Protein AF-T1HLX6-F1 (afdb_monomer)

Foldseek 3Di:
DLVLLCVLLVHDSVVDDDDDDDCVQPNPDDDPDPVCNCVVVSVFSNVQSVVLCVQLVVVCVVVDDPDDPVNSVVVCVVVVHDNDGGGD

Radius of gyration: 14.62 Å; Cα contacts (8 Å, |Δi|>4): 63; chains: 1; bounding box: 39×23×39 Å

pLDDT: mean 96.3, std 2.86, range [75.69, 98.62]

Solvent-accessible surface area (backbone atoms only — not comparable to full-atom values): 5538 Å² total; per-residue (Å²): 91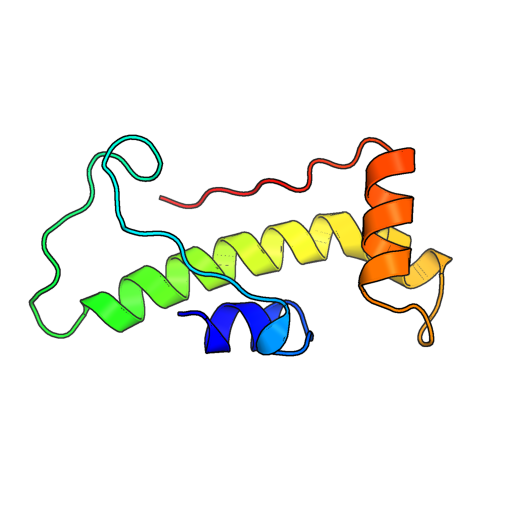,65,67,50,42,19,60,68,63,70,48,64,58,89,80,58,82,85,75,84,91,48,63,88,85,52,62,92,67,77,82,86,50,93,91,42,46,66,59,56,52,32,49,35,43,44,54,25,32,52,54,49,46,62,72,44,45,66,52,46,64,73,66,35,94,83,54,50,73,67,56,48,50,55,51,34,57,76,67,70,51,79,88,75,68,84,62,134

Mean predicted aligned error: 2.63 Å

Structure (mmCIF, N/CA/C/O backbone):
data_AF-T1HLX6-F1
#
_entry.id   AF-T1HLX6-F1
#
loop_
_atom_site.group_PDB
_atom_site.id
_atom_site.type_symbol
_atom_site.label_atom_id
_atom_site.label_alt_id
_atom_site.label_comp_id
_atom_site.label_asym_id
_atom_site.label_entity_id
_atom_site.label_seq_id
_atom_site.pdbx_PDB_ins_code
_atom_site.Cartn_x
_atom_site.Cartn_y
_atom_site.Cartn_z
_atom_site.occupancy
_atom_site.B_iso_or_equiv
_atom_site.auth_seq_id
_atom_site.auth_comp_id
_atom_site.auth_asym_id
_atom_site.auth_atom_id
_atom_site.pdbx_PDB_model_num
ATOM 1 N N . VAL A 1 1 ? 8.997 -3.850 -2.533 1.00 95.44 1 VAL A N 1
ATOM 2 C CA . VAL A 1 1 ? 7.765 -3.062 -2.799 1.00 95.44 1 VAL A CA 1
ATOM 3 C C . VAL A 1 1 ? 6.687 -3.252 -1.731 1.00 95.44 1 VAL A C 1
ATOM 5 O O . VAL A 1 1 ? 6.386 -2.279 -1.056 1.00 95.44 1 VAL A O 1
ATOM 8 N N . ALA A 1 2 ? 6.141 -4.458 -1.508 1.00 98.25 2 ALA A N 1
ATOM 9 C CA . ALA A 1 2 ? 5.067 -4.670 -0.518 1.00 98.25 2 ALA A CA 1
ATOM 10 C C . ALA A 1 2 ? 5.425 -4.194 0.907 1.00 98.25 2 ALA A C 1
ATOM 12 O O . ALA A 1 2 ? 4.643 -3.494 1.541 1.00 98.25 2 ALA A O 1
ATOM 13 N N . GLN A 1 3 ? 6.651 -4.477 1.363 1.00 98.38 3 GLN A N 1
ATOM 14 C CA . GLN A 1 3 ? 7.170 -3.995 2.652 1.00 98.38 3 GLN A CA 1
ATOM 15 C C . GLN A 1 3 ? 7.194 -2.462 2.755 1.00 98.38 3 GLN A C 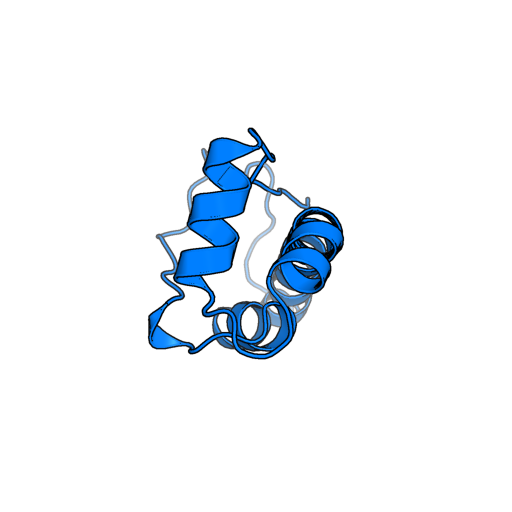1
ATOM 17 O O . GLN A 1 3 ? 6.891 -1.915 3.808 1.00 98.38 3 GLN A O 1
ATOM 22 N N . VAL A 1 4 ? 7.512 -1.761 1.660 1.00 98.50 4 VAL A N 1
ATOM 23 C CA . VAL A 1 4 ? 7.510 -0.290 1.624 1.00 98.50 4 VAL A CA 1
ATOM 24 C C . VAL A 1 4 ? 6.084 0.238 1.732 1.00 98.50 4 VAL A C 1
ATOM 26 O O . VAL A 1 4 ? 5.838 1.137 2.527 1.00 98.50 4 VAL A O 1
ATOM 29 N N . ALA A 1 5 ? 5.131 -0.354 1.005 1.00 98.50 5 ALA A N 1
ATOM 30 C CA . ALA A 1 5 ? 3.721 0.019 1.118 1.00 98.50 5 ALA A CA 1
ATOM 31 C C . ALA A 1 5 ? 3.201 -0.155 2.555 1.00 98.50 5 ALA A C 1
ATOM 33 O O . ALA A 1 5 ? 2.674 0.794 3.134 1.00 98.50 5 ALA A O 1
ATOM 34 N N . ALA A 1 6 ? 3.422 -1.332 3.150 1.00 98.56 6 ALA A N 1
ATOM 35 C CA . ALA A 1 6 ? 3.027 -1.640 4.525 1.00 98.56 6 ALA A CA 1
ATOM 36 C C . ALA A 1 6 ? 3.644 -0.658 5.535 1.00 98.56 6 ALA A C 1
ATOM 38 O O . ALA A 1 6 ? 2.941 -0.099 6.378 1.00 98.56 6 ALA A O 1
ATOM 39 N N . HIS A 1 7 ? 4.944 -0.373 5.399 1.00 98.44 7 HIS A N 1
ATOM 40 C CA . HIS A 1 7 ? 5.658 0.556 6.271 1.00 98.44 7 HIS A CA 1
ATOM 41 C C . HIS A 1 7 ? 5.107 1.987 6.188 1.00 98.44 7 HIS A C 1
ATOM 43 O O . HIS A 1 7 ? 4.822 2.597 7.219 1.00 98.44 7 HIS A O 1
ATOM 49 N N . ILE A 1 8 ? 4.926 2.521 4.975 1.00 98.38 8 ILE A N 1
ATOM 50 C CA . ILE A 1 8 ? 4.455 3.899 4.785 1.00 98.38 8 ILE A CA 1
ATOM 51 C C . ILE A 1 8 ? 2.995 4.042 5.227 1.00 98.38 8 ILE A C 1
ATOM 53 O O . ILE A 1 8 ? 2.656 5.008 5.912 1.00 98.38 8 ILE A O 1
ATOM 57 N N . LEU A 1 9 ? 2.127 3.085 4.891 1.00 97.56 9 LEU A N 1
ATOM 58 C CA . LEU A 1 9 ? 0.718 3.099 5.309 1.00 97.56 9 LEU A CA 1
ATOM 59 C C . LEU A 1 9 ? 0.524 2.777 6.801 1.00 97.56 9 LEU A C 1
ATOM 61 O O . LEU A 1 9 ? -0.526 3.114 7.351 1.00 97.56 9 LEU A O 1
ATOM 65 N N . LYS A 1 10 ? 1.548 2.211 7.458 1.00 96.00 10 LYS A N 1
ATOM 66 C CA . LYS A 1 10 ? 1.536 1.727 8.848 1.00 96.00 10 LYS A CA 1
ATOM 67 C C . LYS A 1 10 ? 0.482 0.643 9.077 1.00 96.00 10 LYS A C 1
ATOM 69 O O . LYS A 1 10 ? -0.329 0.744 9.996 1.00 96.00 10 LYS A O 1
ATOM 74 N N . ILE A 1 11 ? 0.496 -0.370 8.217 1.00 97.00 11 ILE A N 1
ATOM 75 C CA . ILE A 1 11 ? -0.408 -1.523 8.283 1.00 97.00 11 ILE A CA 1
ATOM 76 C C . ILE A 1 11 ? 0.365 -2.831 8.173 1.00 97.00 11 ILE A C 1
ATOM 78 O O . ILE A 1 11 ? 1.511 -2.846 7.719 1.00 97.00 11 ILE A O 1
ATOM 82 N N . ASP A 1 12 ? -0.283 -3.927 8.553 1.00 97.81 12 ASP A N 1
ATOM 83 C CA . ASP A 1 12 ? 0.300 -5.257 8.444 1.00 97.81 12 ASP A CA 1
ATOM 84 C C . ASP A 1 12 ? 0.517 -5.654 6.982 1.00 97.81 12 ASP A C 1
ATOM 86 O O . ASP A 1 12 ? -0.299 -5.372 6.100 1.00 97.81 12 ASP A O 1
ATOM 90 N N . LEU A 1 13 ? 1.631 -6.344 6.727 1.00 98.06 13 LEU A N 1
ATOM 91 C CA . LEU A 1 13 ? 2.012 -6.784 5.384 1.00 98.06 13 LEU A CA 1
ATOM 92 C C . LEU A 1 13 ? 0.955 -7.702 4.751 1.00 98.06 13 LEU A C 1
ATOM 94 O O . LEU A 1 13 ? 0.792 -7.681 3.535 1.00 98.06 13 LEU A O 1
ATOM 98 N N . GLU A 1 14 ? 0.217 -8.461 5.564 1.00 98.00 14 GLU A N 1
ATOM 99 C CA . GLU A 1 14 ? -0.852 -9.368 5.119 1.00 98.00 14 GLU A CA 1
ATOM 100 C C . GLU A 1 14 ? -2.013 -8.642 4.422 1.00 98.00 14 GLU A C 1
ATOM 102 O O . GLU A 1 14 ? -2.723 -9.240 3.616 1.00 98.00 14 GLU A O 1
ATOM 107 N N . LEU A 1 15 ? -2.181 -7.338 4.674 1.00 97.38 15 LEU A N 1
ATOM 108 C CA . LEU A 1 15 ? -3.187 -6.506 4.008 1.00 97.38 15 LEU A CA 1
ATOM 109 C C . LEU A 1 15 ? -2.728 -6.003 2.628 1.00 97.38 15 LEU A C 1
ATOM 111 O O . LEU A 1 15 ? -3.513 -5.379 1.910 1.00 97.38 15 LEU A O 1
ATOM 115 N N . ILE A 1 16 ? -1.473 -6.254 2.238 1.00 98.19 16 ILE A N 1
ATOM 116 C CA . ILE A 1 16 ? -0.915 -5.847 0.947 1.00 98.19 16 ILE A CA 1
ATOM 117 C C . ILE A 1 16 ? -0.897 -7.035 -0.016 1.00 98.19 16 ILE A C 1
ATOM 119 O O . ILE A 1 16 ? -0.232 -8.041 0.212 1.00 98.19 16 ILE A O 1
ATOM 123 N N . SER A 1 17 ? -1.546 -6.867 -1.167 1.00 97.94 17 SER A N 1
ATOM 124 C CA . SER A 1 17 ? -1.470 -7.810 -2.285 1.00 97.94 17 SER A CA 1
ATOM 125 C C . SER A 1 17 ? -0.877 -7.128 -3.516 1.00 97.94 17 SER A C 1
ATOM 127 O O . SER A 1 17 ? -1.297 -6.033 -3.893 1.00 97.94 17 SER A O 1
ATOM 129 N N . ILE A 1 18 ? 0.102 -7.777 -4.150 1.00 96.75 18 ILE A N 1
ATOM 130 C CA . ILE A 1 18 ? 0.728 -7.305 -5.388 1.00 96.75 18 ILE A CA 1
ATOM 131 C C . ILE A 1 18 ? 0.220 -8.158 -6.545 1.00 96.75 18 ILE A C 1
ATOM 133 O O . ILE A 1 18 ? 0.396 -9.375 -6.559 1.00 96.75 18 ILE A O 1
ATOM 137 N N . LYS A 1 19 ? -0.409 -7.509 -7.526 1.00 95.81 19 LYS A N 1
ATOM 138 C CA . LYS A 1 19 ? -0.854 -8.155 -8.764 1.00 95.81 19 LYS A CA 1
ATOM 139 C C . LYS A 1 19 ? 0.289 -8.222 -9.788 1.00 95.81 19 LYS A C 1
ATOM 141 O O . LYS A 1 19 ? 1.223 -7.424 -9.696 1.00 95.81 19 LYS A O 1
ATOM 146 N N . PRO A 1 20 ? 0.213 -9.130 -10.779 1.00 95.25 20 PRO A N 1
ATOM 147 C CA . PRO A 1 20 ? 1.176 -9.173 -11.875 1.00 95.25 20 PRO A CA 1
ATOM 148 C C . PRO A 1 20 ? 1.288 -7.835 -12.615 1.00 95.25 20 PRO A C 1
ATOM 150 O O . PRO A 1 20 ? 0.299 -7.120 -12.796 1.00 95.25 20 PRO A O 1
ATOM 153 N N . THR A 1 21 ? 2.494 -7.515 -13.078 1.00 93.75 21 THR A N 1
ATOM 154 C 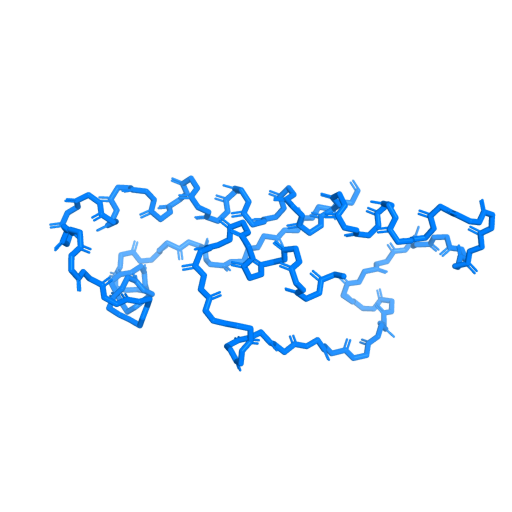CA . THR A 1 21 ? 2.763 -6.311 -13.870 1.00 93.75 21 THR A CA 1
ATOM 155 C C . THR A 1 21 ? 2.101 -6.414 -15.241 1.00 93.75 21 THR A C 1
ATOM 157 O O . THR A 1 21 ? 2.305 -7.389 -15.962 1.00 93.75 21 THR A O 1
ATOM 160 N N . THR A 1 22 ? 1.330 -5.394 -15.622 1.00 95.38 22 THR A N 1
ATOM 161 C CA . THR A 1 22 ? 0.718 -5.290 -16.954 1.00 95.38 22 THR A CA 1
ATOM 162 C C . THR A 1 22 ? 0.801 -3.855 -17.466 1.00 95.38 22 THR A C 1
ATOM 164 O O . THR A 1 22 ? 0.777 -2.903 -16.684 1.00 95.38 22 THR A O 1
ATOM 167 N N . THR A 1 23 ? 0.858 -3.687 -18.787 1.00 95.44 23 THR A N 1
ATOM 168 C CA . THR A 1 23 ? 0.880 -2.364 -19.434 1.00 95.44 23 THR A CA 1
ATOM 169 C C . THR A 1 23 ? -0.433 -1.598 -19.273 1.00 95.44 23 THR A C 1
ATOM 171 O O . THR A 1 23 ? -0.442 -0.383 -19.424 1.00 95.44 23 THR A O 1
ATOM 174 N N . LEU A 1 24 ? -1.525 -2.286 -18.917 1.00 95.38 24 LEU A N 1
ATOM 175 C CA . LEU A 1 24 ? -2.825 -1.671 -18.655 1.00 95.38 24 LEU A CA 1
ATOM 176 C C . LEU A 1 24 ? -2.812 -0.792 -17.395 1.00 95.38 24 LEU A C 1
ATOM 178 O O . LEU A 1 24 ? -3.429 0.266 -17.387 1.00 95.38 24 LEU A O 1
ATOM 182 N N . ILE A 1 25 ? -2.126 -1.234 -16.334 1.00 91.88 25 ILE A N 1
ATOM 183 C CA . ILE A 1 25 ? -2.093 -0.521 -15.043 1.00 91.88 25 ILE A CA 1
ATOM 184 C C . ILE A 1 25 ? -0.877 0.397 -14.892 1.00 91.88 25 ILE A C 1
ATOM 186 O O . ILE A 1 25 ? -0.907 1.318 -14.082 1.00 91.88 25 ILE A O 1
ATOM 190 N N . ALA A 1 26 ? 0.199 0.127 -15.635 1.00 92.12 26 ALA A N 1
ATOM 191 C CA . ALA A 1 26 ? 1.453 0.866 -15.559 1.00 92.12 26 ALA A CA 1
ATOM 192 C C . ALA A 1 26 ? 2.104 0.942 -16.956 1.00 92.12 26 ALA A C 1
ATOM 194 O O . ALA A 1 26 ? 3.004 0.148 -17.266 1.00 92.12 26 ALA A O 1
ATOM 195 N N . PRO A 1 27 ? 1.609 1.835 -17.835 1.00 94.12 27 PRO A N 1
ATOM 196 C CA . PRO A 1 27 ? 2.136 1.995 -19.186 1.00 94.12 27 PRO A CA 1
ATOM 197 C C . PRO A 1 27 ? 3.536 2.626 -19.172 1.00 94.12 27 PRO A C 1
ATOM 199 O O . PRO A 1 27 ? 3.941 3.242 -18.192 1.00 94.12 27 PRO A O 1
ATOM 202 N N . ASN A 1 28 ? 4.261 2.497 -20.287 1.00 94.56 28 ASN A N 1
ATOM 203 C CA . ASN A 1 28 ? 5.544 3.170 -20.544 1.00 94.56 28 ASN A CA 1
ATOM 204 C C . ASN A 1 28 ? 6.670 2.895 -19.524 1.00 94.56 28 ASN A C 1
ATOM 206 O O . ASN A 1 28 ? 7.623 3.666 -19.435 1.00 94.56 28 ASN A O 1
ATOM 210 N N . ASN A 1 29 ? 6.600 1.788 -18.780 1.00 92.50 29 ASN A N 1
ATOM 211 C CA . ASN A 1 29 ? 7.690 1.366 -17.903 1.00 92.50 29 ASN A CA 1
ATOM 212 C C . ASN A 1 29 ? 8.920 0.893 -18.692 1.00 92.50 29 ASN A C 1
ATOM 214 O O . ASN A 1 29 ? 8.806 0.290 -19.759 1.00 92.50 29 ASN A O 1
ATOM 218 N N . THR A 1 30 ? 10.100 1.119 -18.116 1.00 91.62 30 THR A N 1
ATOM 219 C CA . THR A 1 30 ? 11.371 0.582 -18.623 1.00 91.62 30 THR A CA 1
ATOM 220 C C . THR A 1 30 ? 11.605 -0.865 -18.164 1.00 91.62 30 THR A C 1
ATOM 222 O O . THR A 1 30 ? 10.851 -1.412 -17.353 1.00 91.62 30 THR A O 1
ATOM 225 N N . CYS A 1 31 ? 12.650 -1.513 -18.682 1.00 93.69 31 CYS A N 1
ATOM 226 C CA . CYS A 1 31 ? 13.017 -2.862 -18.264 1.00 93.69 31 CYS A CA 1
ATOM 227 C C . CYS A 1 31 ? 13.454 -2.900 -16.787 1.00 93.69 31 CYS A C 1
ATOM 229 O O . CYS A 1 31 ? 14.029 -1.953 -16.251 1.00 93.69 31 CYS A O 1
ATOM 231 N N . THR A 1 32 ? 13.216 -4.029 -16.114 1.00 95.12 32 THR A N 1
ATOM 232 C CA . THR A 1 32 ? 13.822 -4.275 -14.799 1.00 95.12 32 THR A CA 1
ATOM 233 C C . THR A 1 32 ? 15.290 -4.637 -15.005 1.00 95.12 32 THR A C 1
ATOM 235 O O . THR A 1 32 ? 15.604 -5.751 -15.417 1.00 95.12 32 THR A O 1
ATOM 238 N N . GLY A 1 33 ? 16.189 -3.689 -14.748 1.00 94.75 33 GLY A N 1
ATOM 239 C CA . GLY A 1 33 ? 17.624 -3.849 -14.975 1.00 94.75 33 GLY A CA 1
ATOM 240 C C . GLY A 1 33 ? 18.451 -2.749 -14.311 1.00 94.75 33 GLY A C 1
ATOM 241 O O . GLY A 1 33 ? 17.927 -1.928 -13.558 1.00 94.75 33 GLY A O 1
ATOM 242 N N . GLY A 1 34 ? 19.764 -2.763 -14.554 1.00 95.88 34 GLY A N 1
ATOM 243 C CA . GLY A 1 34 ? 20.686 -1.719 -14.087 1.00 95.88 34 GLY A CA 1
ATOM 244 C C . GLY A 1 34 ? 20.837 -1.607 -12.566 1.00 95.88 34 GLY A C 1
ATOM 245 O O . GLY A 1 34 ? 21.329 -0.594 -12.092 1.00 95.88 34 GLY A O 1
ATOM 246 N N . SER A 1 35 ? 20.391 -2.611 -11.803 1.00 96.75 35 SER A N 1
ATOM 247 C CA . SER A 1 35 ? 20.388 -2.617 -10.329 1.00 96.75 35 SER A CA 1
ATOM 248 C C . SER A 1 35 ? 19.556 -1.507 -9.665 1.00 96.75 35 SER A C 1
ATOM 250 O O . SER A 1 35 ? 19.663 -1.310 -8.462 1.00 96.75 35 SER A O 1
ATOM 252 N N . VAL A 1 36 ? 18.674 -0.838 -1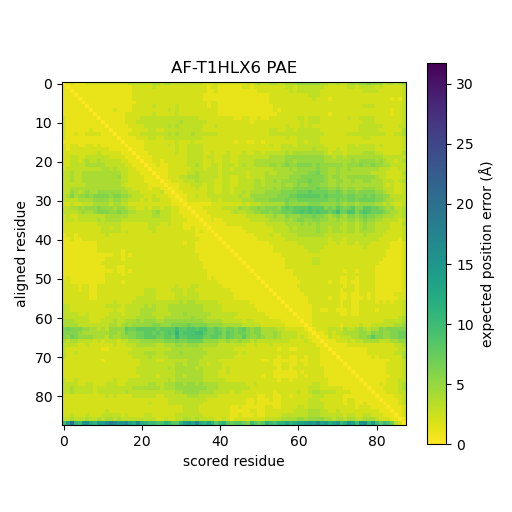0.418 1.00 96.12 36 VAL A N 1
ATOM 253 C CA . VAL A 1 36 ? 17.838 0.281 -9.930 1.00 96.12 36 VAL A CA 1
ATOM 254 C C . VAL A 1 36 ? 16.346 -0.056 -9.833 1.00 96.12 36 VAL A C 1
ATOM 256 O O . VAL A 1 36 ? 15.559 0.731 -9.312 1.00 96.12 36 VAL A O 1
ATOM 259 N N . GLY A 1 37 ? 15.927 -1.236 -10.308 1.00 95.00 37 GLY A N 1
ATOM 260 C CA . GLY A 1 37 ? 14.506 -1.605 -10.392 1.00 95.00 37 GLY A CA 1
ATOM 261 C C . GLY A 1 37 ? 13.771 -1.550 -9.046 1.00 95.00 37 GLY A C 1
ATOM 262 O O . GLY A 1 37 ? 12.665 -1.014 -8.957 1.00 95.00 37 GLY A O 1
ATOM 263 N N . SER A 1 38 ? 14.397 -2.049 -7.975 1.00 96.00 38 SER A N 1
ATOM 264 C CA . SER A 1 38 ? 13.816 -2.002 -6.627 1.00 96.00 38 SER A CA 1
ATOM 265 C C . SER A 1 38 ? 13.693 -0.575 -6.098 1.00 96.00 38 SER A C 1
ATOM 267 O O . SER A 1 38 ? 12.659 -0.242 -5.525 1.00 96.00 38 SER A O 1
ATOM 269 N N . GLU A 1 39 ? 14.709 0.267 -6.300 1.00 95.62 39 GLU A N 1
ATOM 270 C CA . GLU A 1 39 ? 14.701 1.661 -5.838 1.00 95.62 39 GLU A CA 1
ATOM 271 C C . GLU A 1 39 ? 13.605 2.463 -6.543 1.00 95.62 39 GLU A C 1
ATOM 273 O O . GLU A 1 39 ? 12.759 3.058 -5.875 1.00 95.62 39 GLU A O 1
ATOM 278 N N . ALA A 1 40 ? 13.555 2.395 -7.877 1.00 95.50 40 ALA A N 1
ATOM 279 C CA . ALA A 1 40 ? 12.572 3.114 -8.683 1.00 95.50 40 ALA A CA 1
ATOM 280 C C . ALA A 1 40 ? 11.129 2.714 -8.325 1.00 95.50 40 ALA A C 1
ATOM 282 O O . ALA A 1 40 ? 10.283 3.568 -8.049 1.00 95.50 40 ALA A O 1
ATOM 283 N N . THR A 1 41 ? 10.847 1.409 -8.251 1.00 95.62 41 THR A N 1
ATOM 284 C CA . THR A 1 41 ? 9.494 0.918 -7.934 1.00 95.62 41 THR A CA 1
ATOM 285 C C . THR A 1 41 ? 9.091 1.185 -6.483 1.00 95.62 41 THR A C 1
ATOM 287 O O . THR A 1 41 ? 7.936 1.525 -6.218 1.00 95.62 41 THR A O 1
ATOM 290 N N . CYS A 1 42 ? 10.019 1.075 -5.525 1.00 97.62 42 CYS A N 1
ATOM 291 C CA . CYS A 1 42 ? 9.737 1.408 -4.127 1.00 97.62 42 CYS A CA 1
ATOM 292 C C . CYS A 1 42 ? 9.506 2.908 -3.933 1.00 97.62 42 CYS A C 1
ATOM 294 O O . CYS A 1 42 ? 8.633 3.276 -3.147 1.00 97.62 42 CYS A O 1
ATOM 296 N N . TYR A 1 43 ? 10.236 3.759 -4.658 1.00 97.62 43 TYR A N 1
ATOM 297 C CA . TYR A 1 43 ? 10.017 5.201 -4.639 1.00 97.62 43 TYR A CA 1
ATOM 298 C C . TYR A 1 43 ? 8.620 5.560 -5.156 1.00 97.62 43 TYR A C 1
ATOM 300 O O . TYR A 1 43 ? 7.876 6.247 -4.456 1.00 97.62 43 TYR A O 1
ATOM 308 N N . ALA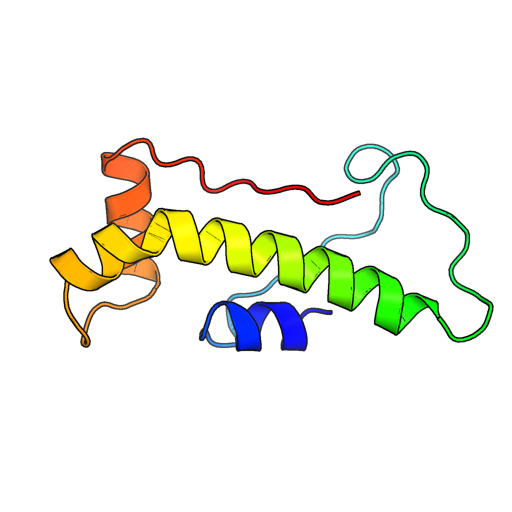 A 1 44 ? 8.208 5.009 -6.302 1.00 97.44 44 ALA A N 1
ATOM 309 C CA . ALA A 1 44 ? 6.864 5.234 -6.835 1.00 97.44 44 ALA A CA 1
ATOM 310 C C . ALA A 1 44 ? 5.763 4.799 -5.850 1.00 97.44 44 ALA A C 1
ATOM 312 O O . ALA A 1 44 ? 4.827 5.551 -5.570 1.00 97.44 44 ALA A O 1
ATOM 313 N N . VAL A 1 45 ? 5.910 3.618 -5.239 1.00 98.00 45 VAL A N 1
ATOM 314 C CA . VAL A 1 45 ? 4.956 3.131 -4.230 1.00 98.00 45 VAL A CA 1
ATOM 315 C C . VAL A 1 45 ? 4.947 3.991 -2.970 1.00 98.00 45 VAL A C 1
ATOM 317 O O . VAL A 1 45 ? 3.867 4.256 -2.438 1.00 98.00 45 VAL A O 1
ATOM 320 N N . LYS A 1 46 ? 6.107 4.472 -2.508 1.00 98.44 46 LYS A N 1
ATOM 321 C CA . LYS A 1 46 ? 6.190 5.421 -1.389 1.00 98.44 46 LYS A CA 1
ATOM 322 C C . LYS A 1 46 ? 5.372 6.676 -1.688 1.00 98.44 46 LYS A C 1
ATOM 324 O O . LYS A 1 46 ? 4.552 7.051 -0.855 1.00 98.44 46 LYS A O 1
ATOM 329 N N . MET A 1 47 ? 5.537 7.270 -2.871 1.00 98.56 47 MET A N 1
ATOM 330 C CA . MET A 1 47 ? 4.800 8.477 -3.264 1.00 98.56 47 MET A CA 1
ATOM 331 C C . MET A 1 47 ? 3.285 8.240 -3.291 1.00 98.56 47 MET A C 1
ATOM 333 O O . MET A 1 47 ? 2.531 9.037 -2.726 1.00 98.56 47 MET A O 1
ATOM 337 N N . CYS A 1 48 ? 2.830 7.112 -3.849 1.00 98.44 48 CYS A N 1
ATOM 338 C CA . CYS A 1 48 ? 1.412 6.742 -3.814 1.00 98.44 48 CYS A CA 1
ATOM 339 C C . CYS A 1 48 ? 0.883 6.589 -2.379 1.00 98.44 48 CYS A C 1
ATOM 341 O O . CYS A 1 48 ? -0.187 7.106 -2.058 1.00 98.44 48 CYS A O 1
ATOM 343 N N . CYS A 1 49 ? 1.624 5.896 -1.509 1.00 98.56 49 CYS A N 1
ATOM 344 C CA . CYS A 1 49 ? 1.210 5.641 -0.127 1.00 98.56 49 CYS A CA 1
ATOM 345 C C . CYS A 1 49 ? 1.203 6.919 0.725 1.00 98.56 49 CYS A C 1
ATOM 347 O O . CYS A 1 49 ? 0.314 7.097 1.558 1.00 98.56 49 CYS A O 1
ATOM 349 N N . GLU A 1 50 ? 2.159 7.826 0.515 1.00 98.56 50 GLU A N 1
ATOM 350 C CA . GLU A 1 50 ? 2.182 9.141 1.164 1.00 98.56 50 GLU A CA 1
ATOM 351 C C . GLU A 1 50 ? 0.982 9.989 0.746 1.00 98.56 50 GLU A C 1
ATOM 353 O O . GLU A 1 50 ? 0.344 10.605 1.598 1.00 98.56 50 GLU A O 1
ATOM 358 N N . GLU A 1 51 ? 0.633 9.982 -0.539 1.00 98.62 51 GLU A N 1
ATOM 359 C CA . GLU A 1 51 ? -0.546 10.682 -1.047 1.00 98.62 51 GLU A CA 1
ATOM 360 C C . GLU A 1 51 ? -1.849 10.128 -0.450 1.00 98.62 51 GLU A C 1
ATOM 362 O O . GLU A 1 51 ? -2.687 10.892 0.032 1.00 98.62 51 GLU A O 1
ATOM 367 N N . LEU A 1 52 ? -1.999 8.801 -0.386 1.00 98.38 52 LEU A N 1
ATOM 368 C CA . LEU A 1 52 ? -3.142 8.182 0.294 1.00 98.38 52 LEU A CA 1
ATOM 369 C C . LEU A 1 52 ? -3.183 8.558 1.779 1.00 98.38 52 LEU A C 1
ATOM 371 O O . LEU A 1 52 ? -4.235 8.934 2.292 1.00 98.38 52 LEU A O 1
ATOM 375 N N . ASN A 1 53 ? -2.044 8.529 2.473 1.00 97.81 53 ASN A N 1
ATOM 376 C CA . ASN A 1 53 ? -1.975 8.941 3.872 1.00 97.81 53 ASN A CA 1
ATOM 377 C C . ASN A 1 53 ? -2.384 10.401 4.081 1.00 97.81 53 ASN A C 1
ATOM 379 O O . ASN A 1 53 ? -3.081 10.670 5.055 1.00 97.81 53 ASN A O 1
ATOM 383 N N . LYS A 1 54 ? -2.007 11.323 3.185 1.00 98.25 54 LYS A N 1
ATOM 384 C CA . LYS A 1 54 ? -2.439 12.731 3.259 1.00 98.25 54 LYS A CA 1
ATOM 385 C C . LYS A 1 54 ? -3.958 12.858 3.180 1.00 98.25 54 LYS A C 1
ATOM 387 O O . LYS A 1 54 ? -4.544 13.595 3.966 1.00 98.25 54 LYS A O 1
ATOM 392 N N . ARG A 1 55 ? -4.600 12.109 2.278 1.00 98.25 55 ARG A N 1
ATOM 393 C CA . ARG A 1 55 ? -6.068 12.101 2.131 1.00 98.25 55 ARG A CA 1
ATOM 394 C C . ARG A 1 55 ? -6.771 11.478 3.336 1.00 98.25 55 ARG A C 1
ATOM 396 O O . ARG A 1 55 ? -7.851 11.920 3.711 1.00 98.25 55 ARG A O 1
ATOM 403 N N . LEU A 1 56 ? -6.156 10.465 3.947 1.00 97.75 56 LEU A N 1
ATOM 404 C CA . LEU A 1 56 ? -6.704 9.761 5.108 1.00 97.75 56 LEU A CA 1
ATOM 405 C C . LEU A 1 56 ? -6.409 10.457 6.447 1.00 97.75 56 LEU A C 1
ATOM 407 O O . LEU A 1 56 ? -7.075 10.157 7.435 1.00 97.75 56 LEU A O 1
ATOM 411 N N . ASP A 1 57 ? -5.436 11.367 6.512 1.00 96.75 57 ASP A N 1
ATOM 412 C CA . ASP A 1 57 ? -5.001 12.026 7.752 1.00 96.75 57 ASP A CA 1
ATOM 413 C C . ASP A 1 57 ? -6.142 12.726 8.524 1.00 96.75 57 ASP A C 1
ATOM 415 O O . ASP A 1 57 ? -6.254 12.499 9.734 1.00 96.75 57 ASP A O 1
ATOM 419 N N . PRO A 1 58 ? -7.061 13.480 7.882 1.00 97.12 58 PRO A N 1
ATOM 420 C CA . PRO A 1 58 ? -8.207 14.066 8.582 1.00 97.12 58 PRO A CA 1
ATOM 421 C C . PRO A 1 58 ? -9.111 13.009 9.232 1.00 97.12 58 PRO A C 1
ATOM 423 O O . PRO A 1 58 ? -9.569 13.187 10.360 1.00 97.12 58 PRO A O 1
ATOM 426 N N . LEU A 1 59 ? -9.314 11.875 8.556 1.00 97.00 59 LEU A N 1
ATOM 427 C CA . LEU A 1 59 ? -10.161 10.779 9.034 1.00 97.00 59 LEU A CA 1
ATOM 428 C C . LEU A 1 59 ? -9.502 10.020 10.189 1.00 97.00 59 LEU A C 1
ATOM 430 O O . LEU A 1 59 ? -10.168 9.671 11.164 1.00 97.00 59 LEU A O 1
ATOM 434 N N . LYS A 1 60 ? -8.178 9.822 10.120 1.00 95.56 60 LYS A N 1
ATOM 435 C CA . LYS A 1 60 ? -7.385 9.254 11.222 1.00 95.56 60 LYS A CA 1
ATOM 436 C C . LYS A 1 60 ? -7.491 10.124 12.478 1.00 95.56 60 LYS A C 1
ATOM 438 O O . LYS A 1 60 ? -7.664 9.595 13.573 1.00 95.56 60 LYS A O 1
ATOM 443 N N . LYS A 1 61 ? -7.444 11.453 12.328 1.00 96.00 61 LYS A N 1
ATOM 444 C CA . LYS A 1 61 ? -7.621 12.398 13.447 1.00 96.00 61 LYS A CA 1
ATOM 445 C C . LYS A 1 61 ? -9.038 12.372 14.014 1.00 96.00 61 LYS A C 1
ATOM 447 O O . LYS A 1 61 ? -9.190 12.427 15.230 1.00 96.00 61 LYS A O 1
ATOM 452 N N . GLN A 1 62 ? -10.050 12.257 13.156 1.00 96.12 62 GLN A N 1
ATOM 453 C CA . GLN A 1 62 ? -11.453 12.186 13.569 1.00 96.12 62 GLN A CA 1
ATOM 454 C C . GLN A 1 62 ? -11.770 10.910 14.366 1.00 96.12 62 GLN A C 1
ATOM 456 O O . GLN A 1 62 ? -12.463 10.983 15.377 1.00 96.12 62 GLN A O 1
ATOM 461 N N . LEU A 1 63 ? -11.276 9.749 13.921 1.00 94.81 63 LEU A N 1
ATOM 462 C CA . LEU A 1 63 ? -11.517 8.462 14.589 1.00 94.81 63 LEU A CA 1
ATOM 463 C C . LEU A 1 63 ? -10.615 8.243 15.815 1.00 94.81 63 LEU A C 1
ATOM 465 O O . LEU A 1 63 ? -10.956 7.477 16.717 1.00 94.81 63 LEU A O 1
ATOM 469 N N . GLY A 1 64 ? -9.468 8.922 15.859 1.00 94.12 64 GLY A N 1
ATOM 470 C CA . GLY A 1 64 ? -8.507 8.835 16.950 1.00 94.12 64 GLY A CA 1
ATOM 471 C C . GLY A 1 64 ? -7.530 7.653 16.834 1.00 94.12 64 GLY A C 1
ATOM 472 O O . GLY A 1 64 ? -7.578 6.858 15.895 1.00 94.12 64 GLY A O 1
ATOM 473 N N . PRO A 1 65 ? -6.610 7.511 17.806 1.00 90.81 65 PRO A N 1
ATOM 474 C CA . PRO A 1 65 ? -5.437 6.636 17.695 1.00 90.81 65 PRO A CA 1
ATOM 475 C C . PRO A 1 65 ? -5.734 5.132 17.785 1.00 90.81 65 PRO A C 1
ATOM 477 O O . PRO A 1 65 ? -4.849 4.330 17.509 1.00 90.81 65 PRO A O 1
ATOM 480 N N . LYS A 1 66 ? -6.945 4.737 18.197 1.00 92.81 66 LYS A N 1
ATOM 481 C CA . LYS A 1 66 ? -7.361 3.325 18.304 1.00 92.81 66 LYS A CA 1
ATOM 482 C C . LYS A 1 66 ? -8.069 2.806 17.050 1.00 92.81 66 LYS A C 1
ATOM 484 O O . LYS A 1 66 ? -8.445 1.640 17.020 1.00 92.81 66 LYS A O 1
ATOM 489 N N . ALA A 1 67 ? -8.292 3.668 16.058 1.00 94.75 67 ALA A N 1
ATOM 490 C CA . ALA A 1 67 ? -8.989 3.303 14.836 1.00 94.75 67 ALA A CA 1
ATOM 491 C C . ALA A 1 67 ? -8.202 2.244 14.060 1.00 94.75 67 ALA A C 1
ATOM 493 O O . ALA A 1 67 ? -6.999 2.403 13.827 1.00 94.75 67 ALA A O 1
ATOM 494 N N . THR A 1 68 ? -8.880 1.180 13.635 1.00 96.00 68 THR A N 1
ATOM 495 C CA . THR A 1 68 ? -8.256 0.182 12.766 1.00 96.00 68 THR A CA 1
ATOM 496 C C . THR A 1 68 ? -8.157 0.714 11.338 1.00 96.00 68 THR A C 1
ATOM 498 O O . THR A 1 68 ? -8.876 1.635 10.939 1.00 96.00 68 THR A O 1
ATOM 501 N N . TRP A 1 69 ? -7.292 0.108 10.521 1.00 96.06 69 TRP A N 1
ATOM 502 C CA . TRP A 1 69 ? -7.226 0.428 9.093 1.00 96.06 69 TRP A CA 1
ATOM 503 C C . TRP A 1 69 ? -8.589 0.271 8.402 1.00 96.06 69 TRP A C 1
ATOM 505 O O . TRP A 1 69 ? -8.981 1.117 7.602 1.00 96.06 69 TRP A O 1
ATOM 515 N N . ILE A 1 70 ? -9.343 -0.770 8.764 1.00 95.94 70 ILE A N 1
ATOM 516 C CA . ILE A 1 70 ? -10.669 -1.059 8.206 1.00 95.94 70 ILE A CA 1
ATOM 517 C C . ILE A 1 70 ? -11.661 0.062 8.546 1.00 95.94 70 ILE A C 1
ATOM 519 O O . ILE A 1 70 ? -12.399 0.508 7.666 1.00 95.94 70 ILE A O 1
ATOM 523 N N . ASP A 1 71 ? -11.646 0.569 9.782 1.00 97.25 71 ASP A N 1
ATOM 524 C CA . ASP A 1 71 ? -12.506 1.687 10.195 1.00 97.25 71 ASP A CA 1
ATOM 525 C C . ASP A 1 71 ? -12.210 2.952 9.383 1.00 97.25 71 ASP A C 1
ATOM 527 O O . ASP A 1 71 ? -13.129 3.616 8.894 1.00 97.25 71 ASP A O 1
ATOM 531 N N . ILE A 1 72 ? -10.920 3.252 9.189 1.00 97.81 72 ILE A N 1
ATOM 532 C CA . ILE A 1 72 ? -10.456 4.408 8.415 1.00 97.81 72 ILE A CA 1
ATOM 533 C C . ILE A 1 72 ? -10.924 4.304 6.959 1.00 97.81 72 ILE A C 1
ATOM 535 O O . ILE A 1 72 ? -11.459 5.274 6.422 1.00 97.81 72 ILE A O 1
ATOM 539 N N . ILE A 1 73 ? -10.763 3.139 6.324 1.00 97.75 73 ILE A N 1
ATOM 540 C CA . ILE A 1 73 ? -11.164 2.930 4.925 1.00 97.75 73 ILE A CA 1
ATOM 541 C C . ILE A 1 73 ? -12.687 2.974 4.757 1.00 97.75 73 ILE A C 1
ATOM 543 O O . ILE A 1 73 ? -13.178 3.607 3.822 1.00 97.75 73 ILE A O 1
ATOM 547 N N . ASN A 1 74 ? -13.448 2.382 5.680 1.00 97.69 74 ASN A N 1
ATOM 548 C CA . ASN A 1 74 ? -14.911 2.454 5.655 1.00 97.69 74 ASN A CA 1
ATOM 549 C C . ASN A 1 74 ? -15.414 3.894 5.794 1.00 97.69 74 ASN A C 1
ATOM 551 O O . ASN A 1 74 ? -16.358 4.294 5.107 1.00 97.69 74 ASN A O 1
ATOM 555 N N . LEU A 1 75 ? -14.789 4.688 6.667 1.00 97.81 75 LEU A N 1
ATOM 556 C CA . LEU A 1 75 ? -15.115 6.104 6.792 1.00 97.81 75 LEU A CA 1
ATOM 557 C C . LEU A 1 75 ? -14.705 6.883 5.534 1.00 97.81 75 LEU A C 1
ATOM 559 O O . LEU A 1 75 ? -15.469 7.730 5.079 1.00 97.81 75 LEU A O 1
ATOM 563 N N . ALA A 1 76 ? -13.545 6.585 4.947 1.00 98.00 76 ALA A N 1
ATOM 564 C CA . ALA A 1 76 ? -13.087 7.215 3.709 1.00 98.00 76 ALA A CA 1
ATOM 565 C C . ALA A 1 76 ? -14.059 6.976 2.551 1.00 98.00 76 ALA A C 1
ATOM 567 O O . ALA A 1 76 ? -14.411 7.922 1.851 1.00 98.00 76 ALA A O 1
ATOM 568 N N . TYR A 1 77 ? -14.561 5.746 2.415 1.00 97.81 77 TYR A N 1
ATOM 569 C CA . TYR A 1 77 ? -15.588 5.404 1.433 1.00 97.81 77 TYR A CA 1
ATOM 570 C C . TYR A 1 77 ? -16.885 6.197 1.651 1.00 97.81 77 TYR A C 1
ATOM 572 O O . TYR A 1 77 ? -17.414 6.776 0.708 1.00 97.8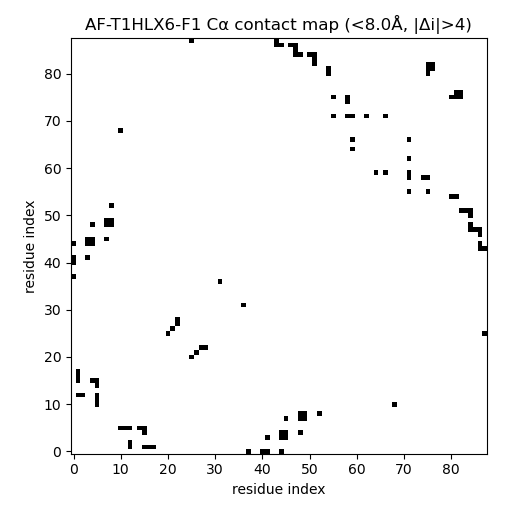1 77 TYR A O 1
ATOM 580 N N . LYS A 1 78 ? -17.367 6.293 2.900 1.00 97.69 78 LYS A N 1
ATOM 581 C CA . LYS A 1 78 ? -18.574 7.076 3.237 1.00 97.69 78 LYS A CA 1
ATOM 582 C C . LYS A 1 78 ? -18.432 8.573 2.953 1.00 97.69 78 LYS A C 1
ATOM 584 O O . LYS A 1 78 ? -19.436 9.227 2.712 1.00 97.69 78 LYS A O 1
ATOM 589 N N . ASN A 1 79 ? -17.210 9.099 3.010 1.00 97.31 79 ASN A N 1
ATOM 590 C CA . ASN A 1 79 ? -16.896 10.496 2.702 1.00 97.31 79 ASN A CA 1
ATOM 591 C C . ASN A 1 79 ? -16.425 10.694 1.252 1.00 97.31 79 ASN A C 1
ATOM 593 O O . ASN A 1 79 ? -15.856 11.738 0.944 1.00 97.31 79 ASN A O 1
ATOM 597 N N . GLU A 1 80 ? -16.600 9.689 0.385 1.00 97.50 80 GLU A N 1
ATOM 598 C CA . GLU A 1 80 ? -16.255 9.749 -1.043 1.00 97.50 80 GLU A CA 1
ATOM 599 C C . GLU A 1 80 ? -14.787 10.143 -1.307 1.00 97.50 80 GLU A C 1
ATOM 601 O O . GLU A 1 80 ? -14.436 10.724 -2.336 1.00 97.50 80 GLU A O 1
ATOM 606 N N . VAL A 1 81 ? -13.890 9.806 -0.374 1.00 98.00 81 VAL A N 1
ATOM 607 C CA . VAL A 1 81 ? -12.459 10.073 -0.519 1.00 98.00 81 VAL A CA 1
ATOM 608 C C . VAL A 1 81 ? -11.876 9.136 -1.574 1.00 98.00 81 VAL A C 1
ATOM 610 O O . VAL A 1 81 ? -12.040 7.919 -1.511 1.00 98.00 81 VAL A O 1
ATOM 613 N N . ASN A 1 82 ? -11.128 9.692 -2.528 1.00 97.88 82 ASN A N 1
ATOM 614 C CA . ASN A 1 82 ? -10.455 8.897 -3.550 1.00 97.88 82 ASN A CA 1
ATOM 615 C C . ASN A 1 82 ? -9.314 8.047 -2.951 1.00 97.88 82 ASN A C 1
ATOM 617 O O . ASN A 1 82 ? -8.241 8.565 -2.619 1.00 97.88 82 ASN A O 1
ATOM 621 N N . LEU A 1 83 ? -9.544 6.732 -2.883 1.00 97.75 83 LEU A N 1
ATOM 622 C CA . LEU A 1 83 ? -8.617 5.711 -2.374 1.00 97.75 83 LEU A CA 1
ATOM 623 C C . LEU A 1 83 ? -7.649 5.151 -3.431 1.00 97.75 83 LEU A C 1
ATOM 625 O O . LEU A 1 83 ? -6.899 4.220 -3.144 1.00 97.75 83 LEU A O 1
ATOM 629 N N . ASN A 1 84 ? -7.641 5.706 -4.644 1.00 97.38 84 ASN A N 1
ATOM 630 C CA . ASN 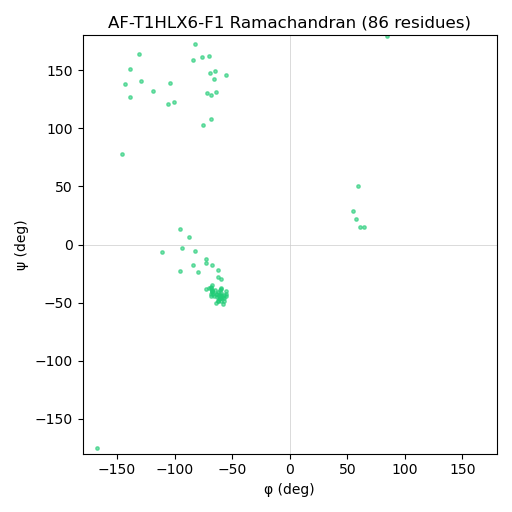A 1 84 ? -6.688 5.352 -5.689 1.00 97.38 84 ASN A CA 1
ATOM 631 C C . ASN A 1 84 ? -5.602 6.428 -5.836 1.00 97.38 84 ASN A C 1
ATOM 633 O O . ASN A 1 84 ? -5.882 7.631 -5.825 1.00 97.38 84 ASN A O 1
ATOM 637 N N . SER A 1 85 ? -4.355 5.998 -6.015 1.00 97.50 85 SER A N 1
ATOM 638 C CA . SER A 1 85 ? -3.217 6.884 -6.261 1.00 97.50 85 SER A CA 1
ATOM 639 C C . SER A 1 85 ? -2.250 6.237 -7.246 1.00 97.50 85 SER A C 1
ATOM 641 O O . SER A 1 85 ? -1.970 5.041 -7.158 1.00 97.50 85 SER A O 1
ATOM 643 N N . THR A 1 86 ? -1.748 7.034 -8.182 1.00 96.31 86 THR A N 1
ATOM 644 C CA . THR A 1 86 ? -0.816 6.616 -9.232 1.00 96.31 86 THR A CA 1
ATOM 645 C C . THR A 1 86 ? 0.374 7.563 -9.250 1.00 96.31 86 THR A C 1
ATOM 647 O O . THR A 1 86 ? 0.195 8.773 -9.123 1.00 96.31 86 THR A O 1
ATOM 650 N N . TYR A 1 87 ? 1.569 7.020 -9.454 1.00 94.31 87 TYR A N 1
ATOM 651 C CA . TYR A 1 87 ? 2.811 7.773 -9.577 1.00 94.31 87 TYR A CA 1
ATOM 652 C C . TYR A 1 87 ? 3.626 7.151 -10.709 1.00 94.31 87 TYR A C 1
ATOM 654 O O . TYR A 1 87 ? 3.805 5.930 -10.722 1.00 94.31 87 TYR A O 1
ATOM 662 N N . MET A 1 88 ? 4.048 7.974 -11.665 1.00 75.69 88 MET A N 1
ATOM 663 C CA . MET A 1 88 ? 4.765 7.575 -12.876 1.00 75.69 88 MET A CA 1
ATOM 664 C C . MET A 1 88 ? 5.932 8.526 -13.101 1.00 75.69 88 MET A C 1
ATOM 666 O O . MET A 1 88 ? 5.731 9.737 -12.852 1.00 75.69 88 MET A O 1
#

Sequence (88 aa):
VAQVAAHILKIDLELISIKPTTTLIAPNNTCTGGSVGSEATCYAVKMCCEELNKRLDPLKKQLGPKATWIDIINLAYKNEVNLNSTYM

Secondary structure (DSSP, 8-state):
-HHHHHHHHT--GGG---PPP-TTTSTTPPPS-TTTHHHHHHHHHHHHHHHHHHHHHHHHHHH-TT--HHHHHHHHHHTT--------

Nearest PDB structures (foldseek):
  3nvw-assembly1_C  TM=9.812E-01  e=1.579E-04  Bos taurus
  3ax9-assembly1_B  TM=9.804E-01  e=3.841E-04  Bos taurus
  6adj-assembly1_B  TM=9.840E-01  e=4.361E-04  Rattus norvegicus
  2e3t-assembly1_B  TM=9.862E-01  e=5.622E-04  Rattus norvegicus
  6a7x-assembly1_A  TM=9.831E-01  e=5.622E-04  Rattus norvegicus

InterPro domains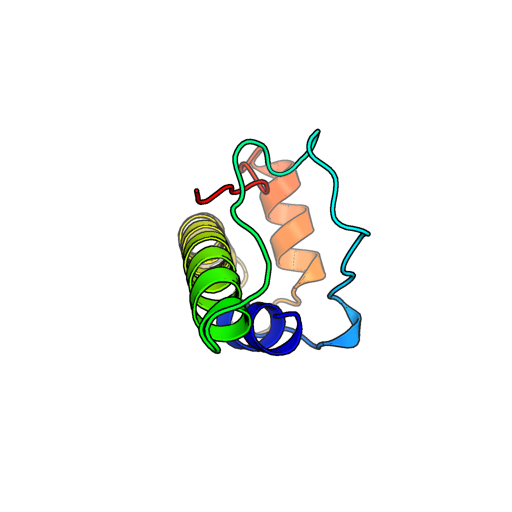:
  IPR016208 Aldehyde oxidase/xanthine dehydrogenase-like [PTHR45444] (1-88)
  IPR037165 Aldehyde oxidase/xanthine dehydrogenase, molybdopterin binding domain superfamily [SSF56003] (1-86)
  IPR046867 Aldeh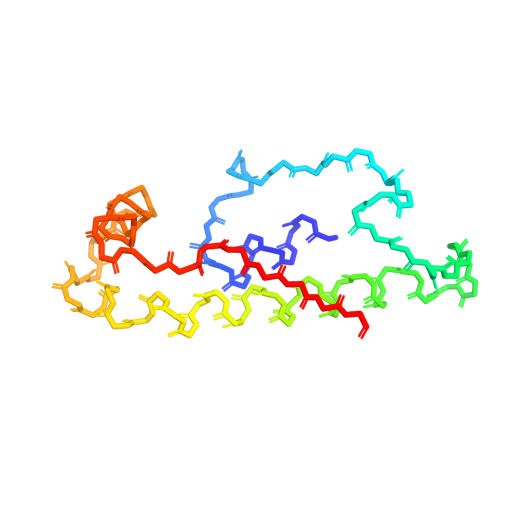yde oxidase/xanthine dehydrogenase, second molybdopterin binding domain [PF20256] (1-86)

Organism: Rhodnius prolixus (NCBI:txid13249)